Protein AF-A0A699SYK8-F1 (afdb_monomer_lite)

Structure (mmCIF, N/CA/C/O backbone):
data_AF-A0A699SYK8-F1
#
_entry.id   AF-A0A699SYK8-F1
#
loop_
_atom_site.group_PDB
_atom_site.id
_atom_site.type_symbol
_atom_site.label_atom_id
_atom_site.label_alt_id
_atom_site.label_comp_id
_atom_site.label_asym_id
_atom_site.label_entity_id
_atom_site.label_seq_id
_atom_site.pdbx_PDB_ins_code
_atom_site.Cartn_x
_atom_site.Cartn_y
_atom_site.Cartn_z
_atom_site.occupancy
_atom_site.B_iso_or_equiv
_atom_site.auth_seq_id
_atom_site.auth_comp_id
_atom_site.auth_asym_id
_atom_site.auth_atom_id
_atom_site.pdbx_PDB_model_num
ATOM 1 N N . ALA A 1 1 ? 5.627 11.568 -9.365 1.00 75.38 1 ALA A N 1
ATOM 2 C CA . ALA A 1 1 ? 6.912 11.596 -10.082 1.00 75.38 1 ALA A CA 1
ATOM 3 C C . ALA A 1 1 ? 7.604 10.249 -9.891 1.00 75.38 1 ALA A C 1
ATOM 5 O O . ALA A 1 1 ? 7.315 9.368 -10.681 1.00 75.38 1 ALA A O 1
ATOM 6 N N . GLY A 1 2 ? 8.281 9.988 -8.762 1.00 92.56 2 GLY A N 1
ATOM 7 C CA . GLY A 1 2 ? 9.081 8.761 -8.559 1.00 92.56 2 GLY A CA 1
ATOM 8 C C . GLY A 1 2 ? 8.440 7.409 -8.931 1.00 92.56 2 GLY A C 1
ATOM 9 O O . GLY A 1 2 ? 8.962 6.723 -9.798 1.00 92.56 2 GLY A O 1
ATOM 10 N N . LEU A 1 3 ? 7.311 7.011 -8.323 1.00 94.00 3 LEU A N 1
ATOM 11 C CA . LEU A 1 3 ? 6.700 5.701 -8.637 1.00 94.00 3 LEU A CA 1
ATOM 12 C C . LEU A 1 3 ? 6.238 5.569 -10.095 1.00 94.00 3 LEU A C 1
ATOM 14 O O . LEU A 1 3 ? 6.320 4.479 -10.643 1.00 94.00 3 LEU A O 1
ATOM 18 N N . ALA A 1 4 ? 5.774 6.658 -10.710 1.00 94.06 4 ALA A N 1
ATOM 19 C CA . ALA A 1 4 ? 5.333 6.644 -12.104 1.00 94.06 4 ALA A CA 1
ATOM 20 C C . ALA A 1 4 ? 6.525 6.517 -13.068 1.00 94.06 4 ALA A C 1
ATOM 22 O O . ALA A 1 4 ? 6.452 5.781 -14.041 1.00 94.06 4 ALA A O 1
ATOM 23 N N . GLU A 1 5 ? 7.642 7.182 -12.764 1.00 96.25 5 GLU A N 1
ATOM 24 C CA . GLU A 1 5 ? 8.887 7.040 -13.532 1.00 96.25 5 GLU A CA 1
ATOM 25 C C . GLU A 1 5 ? 9.446 5.612 -13.436 1.00 96.25 5 GLU A C 1
ATOM 27 O O . GLU A 1 5 ? 9.910 5.057 -14.429 1.00 96.25 5 GLU A O 1
ATOM 32 N N . LEU A 1 6 ? 9.360 4.985 -12.257 1.00 95.56 6 LEU A N 1
ATOM 33 C CA . LEU A 1 6 ? 9.759 3.586 -12.072 1.00 95.56 6 LEU A CA 1
ATOM 34 C C . LEU A 1 6 ? 8.823 2.609 -12.790 1.00 95.56 6 LEU A C 1
ATOM 36 O O . LEU A 1 6 ? 9.299 1.615 -13.332 1.00 95.56 6 LEU A O 1
ATOM 40 N N . GLU A 1 7 ? 7.519 2.888 -12.813 1.00 95.38 7 GLU A N 1
ATOM 41 C CA . GLU A 1 7 ? 6.540 2.107 -13.576 1.00 95.38 7 GLU A CA 1
ATOM 42 C C . GLU A 1 7 ? 6.859 2.138 -15.072 1.00 95.38 7 GLU A C 1
ATOM 44 O O . GLU A 1 7 ? 6.965 1.092 -15.711 1.00 95.38 7 GLU A O 1
ATOM 49 N N . GLU A 1 8 ? 7.075 3.338 -15.615 1.00 96.25 8 GLU A N 1
ATOM 50 C CA . GLU A 1 8 ? 7.433 3.539 -17.016 1.00 96.25 8 GLU A CA 1
ATOM 51 C C . GLU A 1 8 ? 8.761 2.857 -17.360 1.00 96.25 8 GLU A C 1
ATOM 53 O O . GLU A 1 8 ? 8.875 2.200 -18.396 1.00 96.25 8 GLU A O 1
ATOM 58 N N . TRP A 1 9 ? 9.762 2.962 -16.484 1.00 96.75 9 TRP A N 1
ATOM 59 C CA . TRP A 1 9 ? 11.030 2.268 -16.674 1.00 96.75 9 TRP A CA 1
ATOM 60 C C . TRP A 1 9 ? 10.851 0.745 -16.688 1.00 96.75 9 TRP A C 1
ATOM 62 O O . TRP A 1 9 ? 11.345 0.098 -17.609 1.00 96.75 9 TRP A O 1
ATOM 72 N N . CYS A 1 10 ? 10.104 0.174 -15.733 1.00 95.94 10 CYS A N 1
ATOM 73 C CA . CYS A 1 10 ? 9.837 -1.269 -15.684 1.00 95.94 10 CYS A CA 1
ATOM 74 C C . CYS A 1 10 ? 9.072 -1.753 -16.923 1.00 95.94 10 CYS A C 1
ATOM 76 O O . CYS A 1 10 ? 9.321 -2.856 -17.396 1.00 95.94 10 CYS A O 1
ATOM 78 N N . TYR A 1 11 ? 8.156 -0.937 -17.449 1.00 94.56 11 TYR A N 1
ATOM 79 C CA . TYR A 1 11 ? 7.388 -1.253 -18.652 1.00 94.56 11 TYR A CA 1
ATOM 80 C C . TYR A 1 11 ? 8.249 -1.246 -19.925 1.00 94.56 11 TYR A C 1
ATOM 82 O O . TYR A 1 11 ? 8.052 -2.073 -20.813 1.00 94.56 11 TYR A O 1
ATOM 90 N N . ASN A 1 12 ? 9.193 -0.307 -20.027 1.00 96.56 12 ASN A N 1
ATOM 91 C CA . ASN A 1 12 ? 10.037 -0.142 -21.212 1.00 96.56 12 ASN A CA 1
ATOM 92 C C . ASN A 1 12 ? 11.288 -1.036 -21.203 1.00 96.56 12 ASN A C 1
ATOM 94 O O . ASN A 1 12 ? 11.837 -1.336 -22.266 1.00 96.56 12 ASN A O 1
ATOM 98 N N . ALA A 1 13 ? 11.780 -1.422 -20.026 1.00 95.69 13 ALA A N 1
ATOM 99 C CA . ALA A 1 13 ? 12.928 -2.304 -19.884 1.00 95.69 13 ALA A CA 1
ATOM 100 C C . ALA A 1 13 ? 12.578 -3.755 -20.263 1.00 95.69 13 ALA A C 1
ATOM 102 O O . ALA A 1 13 ? 11.438 -4.200 -20.161 1.00 95.69 13 ALA A O 1
ATOM 103 N N . THR A 1 14 ? 13.578 -4.513 -20.716 1.00 94.94 14 THR A N 1
ATOM 104 C CA . THR A 1 14 ? 13.406 -5.947 -20.984 1.00 94.94 14 THR A CA 1
ATOM 105 C C . THR A 1 14 ? 13.270 -6.727 -19.677 1.00 94.94 14 THR A C 1
ATOM 107 O O . THR A 1 14 ? 13.704 -6.271 -18.618 1.00 94.94 14 THR A O 1
ATOM 110 N N . GLU A 1 15 ? 12.734 -7.946 -19.759 1.00 92.50 15 GLU A N 1
ATOM 111 C CA . GLU A 1 15 ? 12.624 -8.857 -18.611 1.00 92.50 15 GLU A CA 1
ATOM 112 C C . GLU A 1 15 ? 13.976 -9.102 -17.918 1.00 92.50 15 GLU A C 1
ATOM 114 O O . GLU A 1 15 ? 14.025 -9.186 -16.696 1.00 92.50 15 GLU A O 1
ATOM 119 N N . GLU A 1 16 ? 15.079 -9.125 -18.676 1.00 94.94 16 GLU A N 1
ATOM 120 C CA . GLU A 1 16 ? 16.445 -9.251 -18.142 1.00 94.94 16 GLU A CA 1
ATOM 121 C C . GLU A 1 16 ? 16.800 -8.145 -17.135 1.00 94.94 16 GLU A C 1
ATOM 123 O O . GLU A 1 16 ? 17.502 -8.407 -16.160 1.00 94.94 16 GLU A O 1
ATOM 128 N N . TYR A 1 17 ? 16.318 -6.918 -17.358 1.00 93.50 17 TYR A N 1
ATOM 129 C CA . TYR A 1 17 ? 16.651 -5.761 -16.526 1.00 93.50 17 TYR A CA 1
ATOM 130 C C . TYR A 1 17 ? 15.570 -5.429 -15.498 1.00 93.50 17 TYR A C 1
ATOM 132 O O . TYR A 1 17 ? 15.900 -5.056 -14.374 1.00 93.50 17 TYR A O 1
ATOM 140 N N . ALA A 1 18 ? 14.292 -5.536 -15.869 1.00 94.69 18 ALA A N 1
ATOM 141 C CA . ALA A 1 18 ? 13.185 -5.211 -14.975 1.00 94.69 18 ALA A CA 1
ATOM 142 C C . ALA A 1 18 ? 12.818 -6.377 -14.052 1.00 94.69 18 ALA A C 1
ATOM 144 O O . ALA A 1 18 ? 12.514 -6.147 -12.882 1.00 94.69 18 ALA A O 1
ATOM 145 N N . GLY A 1 19 ? 12.844 -7.616 -14.555 1.00 94.88 19 GLY A N 1
ATOM 146 C CA . GLY A 1 19 ? 12.438 -8.809 -13.812 1.00 94.88 19 GLY A CA 1
ATOM 147 C C . GLY A 1 19 ? 11.159 -8.591 -12.995 1.00 94.88 19 GLY A C 1
ATOM 148 O O . GLY A 1 19 ? 10.134 -8.156 -13.517 1.00 94.88 19 GLY A O 1
ATOM 149 N N . THR A 1 20 ? 11.243 -8.846 -11.686 1.00 93.88 20 THR A N 1
ATOM 150 C CA . THR A 1 20 ? 10.151 -8.654 -10.715 1.00 93.88 20 THR A CA 1
ATOM 151 C C . THR A 1 20 ? 10.206 -7.309 -9.982 1.00 93.88 20 THR A C 1
ATOM 153 O O . THR A 1 20 ? 9.480 -7.117 -9.008 1.00 93.88 20 THR A O 1
ATOM 156 N N . ALA A 1 21 ? 11.030 -6.349 -10.421 1.00 94.12 21 ALA A N 1
ATOM 157 C CA . ALA A 1 21 ? 11.270 -5.097 -9.694 1.00 94.12 21 ALA A CA 1
ATOM 158 C C . ALA A 1 21 ? 9.976 -4.330 -9.374 1.00 94.12 21 ALA A C 1
ATOM 160 O O . ALA A 1 21 ? 9.829 -3.771 -8.287 1.00 94.12 21 ALA A O 1
ATOM 161 N N . TRP A 1 22 ? 9.000 -4.339 -10.286 1.00 95.25 22 TRP A N 1
ATOM 162 C CA . TRP A 1 22 ? 7.710 -3.691 -10.046 1.00 95.25 22 TRP A CA 1
ATOM 163 C C . TRP A 1 22 ? 6.875 -4.383 -8.959 1.00 95.25 22 TRP A C 1
ATOM 165 O O . TRP A 1 22 ? 6.183 -3.723 -8.170 1.00 95.25 22 TRP A O 1
ATOM 175 N N . ASP A 1 23 ? 6.947 -5.709 -8.880 1.00 94.38 23 ASP A N 1
ATOM 176 C CA . ASP A 1 23 ? 6.259 -6.493 -7.857 1.00 94.38 23 ASP A CA 1
ATOM 177 C C . ASP A 1 23 ? 6.878 -6.278 -6.478 1.00 94.38 23 ASP A C 1
ATOM 179 O O . ASP A 1 23 ? 6.136 -6.151 -5.502 1.00 94.38 23 ASP A O 1
ATOM 183 N N . GLU A 1 24 ? 8.198 -6.104 -6.390 1.00 93.38 24 GLU A N 1
ATOM 184 C CA . GLU A 1 24 ? 8.876 -5.761 -5.131 1.00 93.38 24 GLU A CA 1
ATOM 185 C C . GLU A 1 24 ? 8.394 -4.416 -4.560 1.00 93.38 24 GLU A C 1
ATOM 187 O O . GLU A 1 24 ? 8.252 -4.238 -3.347 1.00 93.38 24 GLU A O 1
ATOM 192 N N . LEU A 1 25 ? 7.998 -3.480 -5.429 1.00 95.00 25 LEU A N 1
ATOM 193 C CA . LEU A 1 25 ? 7.453 -2.179 -5.028 1.00 95.00 25 LEU A CA 1
ATOM 194 C C . LEU A 1 25 ? 5.993 -2.234 -4.533 1.00 95.00 25 LEU A C 1
ATOM 196 O O . LEU A 1 25 ? 5.426 -1.197 -4.183 1.00 95.00 25 LEU A O 1
ATOM 200 N N . LYS A 1 26 ? 5.339 -3.401 -4.474 1.00 94.88 26 LYS A N 1
ATOM 201 C CA . LYS A 1 26 ? 3.916 -3.526 -4.083 1.00 94.88 26 LYS A CA 1
ATOM 202 C C . LYS A 1 26 ? 3.561 -2.860 -2.744 1.00 94.88 26 LYS A C 1
ATOM 204 O O . LYS A 1 26 ? 2.513 -2.224 -2.655 1.00 94.88 26 LYS A O 1
ATOM 209 N N . HIS A 1 27 ? 4.430 -2.940 -1.731 1.00 94.69 27 HIS A N 1
ATOM 210 C CA . HIS A 1 27 ? 4.178 -2.339 -0.414 1.00 94.69 27 HIS A CA 1
ATOM 211 C C . HIS A 1 27 ? 4.124 -0.809 -0.499 1.00 94.69 27 HIS A C 1
ATOM 213 O O . HIS A 1 27 ? 3.163 -0.189 -0.043 1.00 94.69 27 HIS A O 1
ATOM 219 N N . ILE A 1 28 ? 5.121 -0.186 -1.139 1.00 94.94 28 ILE A N 1
ATOM 220 C CA . ILE A 1 28 ? 5.157 1.273 -1.287 1.00 94.94 28 ILE A CA 1
ATOM 221 C C . ILE A 1 28 ? 4.041 1.773 -2.214 1.00 94.94 28 ILE A C 1
ATOM 223 O O . ILE A 1 28 ? 3.442 2.810 -1.936 1.00 94.94 28 ILE A O 1
ATOM 227 N N . ARG A 1 29 ? 3.685 1.010 -3.258 1.00 95.50 29 ARG A N 1
ATOM 228 C CA . ARG A 1 29 ? 2.549 1.329 -4.139 1.00 95.50 29 ARG A CA 1
ATOM 229 C C . ARG A 1 29 ? 1.229 1.350 -3.374 1.00 95.50 29 ARG A C 1
ATOM 231 O O . ARG A 1 29 ? 0.483 2.318 -3.496 1.00 95.50 29 ARG A O 1
ATOM 238 N N . GLN A 1 30 ? 0.961 0.342 -2.542 1.00 95.31 30 GLN A N 1
ATOM 239 C CA . GLN A 1 30 ? -0.242 0.322 -1.703 1.00 95.31 30 GLN A CA 1
ATOM 240 C C . GLN A 1 30 ? -0.232 1.430 -0.647 1.00 95.31 30 GLN A C 1
ATOM 242 O O . GLN A 1 30 ? -1.254 2.081 -0.452 1.00 95.31 30 GLN A O 1
ATOM 247 N N . ALA A 1 31 ? 0.916 1.718 -0.024 1.00 93.12 31 ALA A N 1
ATOM 248 C CA . ALA A 1 31 ? 1.032 2.814 0.939 1.00 93.12 31 ALA A CA 1
ATOM 249 C C . ALA A 1 31 ? 0.718 4.175 0.298 1.00 93.12 31 ALA A C 1
ATOM 251 O O . ALA A 1 31 ? -0.050 4.962 0.851 1.00 93.12 31 ALA A O 1
ATOM 252 N N . VAL A 1 32 ? 1.251 4.443 -0.896 1.00 91.88 32 VAL A N 1
ATOM 253 C CA . VAL A 1 32 ? 0.944 5.670 -1.645 1.00 91.88 32 VAL A CA 1
ATOM 254 C C . VAL A 1 32 ? -0.520 5.693 -2.084 1.00 91.88 32 VAL A C 1
ATOM 256 O O . VAL A 1 32 ? -1.182 6.711 -1.891 1.00 91.88 32 VAL A O 1
ATOM 259 N N . GLY A 1 33 ? -1.050 4.579 -2.598 1.00 90.44 33 GLY A N 1
ATOM 260 C CA . GLY A 1 33 ? -2.466 4.437 -2.952 1.00 90.44 33 GLY A CA 1
ATOM 261 C C . GLY A 1 33 ? -3.391 4.750 -1.774 1.00 90.44 33 GLY A C 1
ATOM 262 O O . GLY A 1 33 ? -4.326 5.544 -1.903 1.00 90.44 33 GLY A O 1
ATOM 263 N N . PHE A 1 34 ? -3.078 4.226 -0.589 1.00 90.06 34 PHE A N 1
ATOM 264 C CA . PHE A 1 34 ? -3.769 4.560 0.652 1.00 90.06 34 PHE A CA 1
ATOM 265 C C . PHE A 1 34 ? -3.666 6.046 0.989 1.00 90.06 34 PHE A C 1
ATOM 267 O O . PHE A 1 34 ? -4.661 6.647 1.383 1.00 90.06 34 PHE A O 1
ATOM 274 N N . LEU A 1 35 ? -2.498 6.672 0.831 1.00 87.62 35 LEU A N 1
ATOM 275 C CA . LEU A 1 35 ? -2.307 8.094 1.126 1.00 87.62 35 LEU A CA 1
ATOM 276 C C . LEU A 1 35 ? -3.140 9.010 0.218 1.00 87.62 35 LEU A C 1
ATOM 278 O O . LEU A 1 35 ? -3.696 9.982 0.725 1.00 87.62 35 LEU A O 1
ATOM 282 N N . VAL A 1 36 ? -3.309 8.677 -1.062 1.00 86.69 36 VAL A N 1
ATOM 283 C CA . VAL A 1 36 ? -4.081 9.501 -2.017 1.00 86.69 36 VAL A CA 1
ATOM 284 C C . VAL A 1 36 ? -5.569 9.148 -2.096 1.00 86.69 36 VAL A C 1
ATOM 286 O O . VAL A 1 36 ? -6.334 9.836 -2.764 1.00 86.69 36 VAL A O 1
ATOM 289 N N . THR A 1 37 ? -5.998 8.086 -1.415 1.00 86.31 37 THR A N 1
ATOM 290 C CA . THR A 1 37 ? -7.393 7.635 -1.410 1.00 86.31 37 THR A CA 1
ATOM 291 C C . THR A 1 37 ? -8.333 8.707 -0.843 1.00 86.31 37 THR A C 1
ATOM 293 O O . THR A 1 37 ? -8.067 9.291 0.204 1.00 86.31 37 THR A O 1
ATOM 296 N N . HIS A 1 38 ? -9.471 8.939 -1.497 1.00 82.81 38 HIS A N 1
ATOM 297 C CA . HIS A 1 38 ? -10.505 9.862 -1.019 1.00 82.81 38 HIS A CA 1
ATOM 298 C C . HIS A 1 38 ? -11.490 9.183 -0.052 1.00 82.81 38 HIS A C 1
ATOM 300 O O . HIS A 1 38 ? -11.602 7.957 -0.035 1.00 82.81 38 HIS A O 1
ATOM 306 N N . GLN A 1 39 ? -12.219 9.989 0.736 1.00 80.12 39 GLN A N 1
ATOM 307 C CA . GLN A 1 39 ? -13.296 9.529 1.637 1.00 80.12 39 GLN A CA 1
ATOM 308 C C . GLN A 1 39 ? -12.864 8.413 2.604 1.00 80.12 39 GLN A C 1
ATOM 310 O O . GLN A 1 39 ? -13.635 7.536 2.976 1.00 80.12 39 GLN A O 1
ATOM 315 N N . LYS A 1 40 ? -11.601 8.438 3.033 1.00 82.81 40 LYS A N 1
ATOM 316 C CA . LYS A 1 40 ? -11.052 7.444 3.959 1.00 82.81 40 LYS A CA 1
ATOM 317 C C . LYS A 1 40 ? -11.809 7.321 5.294 1.00 82.81 40 LYS A C 1
ATOM 319 O O . LYS A 1 40 ? -11.849 6.204 5.800 1.00 82.81 40 LYS A O 1
ATOM 324 N N . PRO A 1 41 ? -12.416 8.383 5.873 1.00 81.62 41 PRO A N 1
ATOM 325 C CA . PRO A 1 41 ? -13.235 8.232 7.077 1.00 81.62 41 PRO A CA 1
ATOM 326 C C . PRO A 1 41 ? -14.429 7.283 6.909 1.00 81.62 41 PRO A C 1
ATOM 328 O O . PRO A 1 41 ? -14.831 6.667 7.892 1.00 81.62 41 PRO A O 1
ATOM 331 N N . ASP A 1 42 ? -14.944 7.138 5.685 1.00 86.00 42 ASP A N 1
ATOM 332 C CA . ASP A 1 42 ? -16.096 6.285 5.368 1.00 86.00 42 ASP A CA 1
ATOM 333 C C . ASP A 1 42 ? -15.685 4.842 5.041 1.00 86.00 42 ASP A C 1
ATOM 335 O O . ASP A 1 42 ? -16.534 3.960 4.916 1.00 86.00 42 ASP A O 1
ATOM 339 N N . LYS A 1 43 ? -14.378 4.583 4.899 1.00 88.12 43 LYS A N 1
ATOM 340 C CA . LYS A 1 43 ? -13.861 3.255 4.578 1.00 88.12 43 LYS A CA 1
ATOM 341 C C . LYS A 1 43 ? -13.858 2.357 5.799 1.00 88.12 43 LYS A C 1
ATOM 343 O O . LYS A 1 43 ? -13.424 2.727 6.889 1.00 88.12 43 LYS A O 1
ATOM 348 N N . THR A 1 44 ? -14.277 1.124 5.582 1.00 90.69 44 THR A N 1
ATOM 349 C CA . THR A 1 44 ? -14.222 0.058 6.570 1.00 90.69 44 THR A CA 1
ATOM 350 C C . THR A 1 44 ? -12.828 -0.556 6.633 1.00 90.69 44 THR A C 1
ATOM 352 O O . THR A 1 44 ? -12.052 -0.537 5.676 1.00 90.69 44 THR A O 1
ATOM 355 N N . LEU A 1 45 ? -12.521 -1.190 7.765 1.00 89.06 45 LEU A N 1
ATOM 356 C CA . LEU A 1 45 ? -11.276 -1.939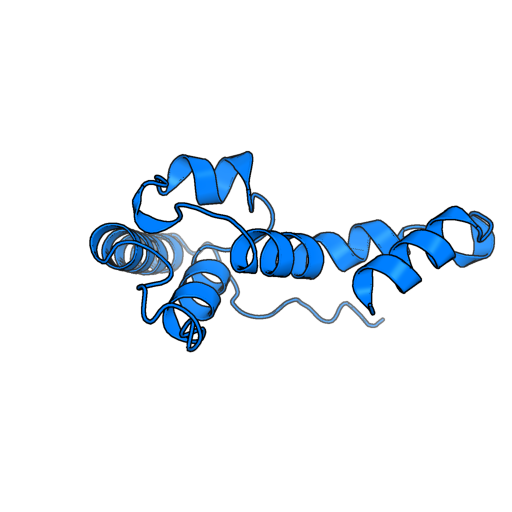 7.929 1.00 89.06 45 LEU A CA 1
ATOM 357 C C . LEU A 1 45 ? -11.117 -3.032 6.860 1.00 89.06 45 LEU A C 1
ATOM 359 O O . LEU A 1 45 ? -10.011 -3.247 6.382 1.00 89.06 45 LEU A O 1
ATOM 363 N N . LYS A 1 46 ? -12.217 -3.684 6.463 1.00 90.31 46 LYS A N 1
ATOM 364 C CA . LYS A 1 46 ? -12.219 -4.737 5.442 1.00 90.31 46 LYS A CA 1
ATOM 365 C C . LYS A 1 46 ? -11.817 -4.197 4.070 1.00 90.31 46 LYS A C 1
ATOM 367 O O . LYS A 1 46 ? -10.950 -4.775 3.428 1.00 90.31 46 LYS A O 1
ATOM 372 N N . GLU A 1 47 ? -12.404 -3.082 3.643 1.00 91.38 47 GLU A N 1
ATOM 373 C CA . GLU A 1 47 ? -12.039 -2.444 2.370 1.00 91.38 47 GLU A CA 1
ATOM 374 C C . GLU A 1 47 ? -10.561 -2.030 2.370 1.00 91.38 47 GLU A C 1
ATOM 376 O O . GLU A 1 47 ? -9.859 -2.211 1.376 1.00 91.38 47 GLU A O 1
ATOM 381 N N . LEU A 1 48 ? -10.044 -1.533 3.500 1.00 90.25 48 LEU A N 1
ATOM 382 C CA . LEU A 1 48 ? -8.627 -1.190 3.604 1.00 90.25 48 LEU A CA 1
ATOM 383 C C . LEU A 1 48 ? -7.715 -2.417 3.508 1.00 90.25 48 LEU A C 1
ATOM 385 O O . LEU A 1 48 ? -6.743 -2.379 2.763 1.00 90.25 48 LEU A O 1
ATOM 389 N N . THR A 1 49 ? -8.001 -3.489 4.245 1.00 90.25 49 THR A N 1
ATOM 390 C CA . THR A 1 49 ? -7.079 -4.630 4.377 1.00 90.25 49 THR A CA 1
ATOM 391 C C . THR A 1 49 ? -7.250 -5.694 3.304 1.00 90.25 49 THR A C 1
ATOM 393 O O . THR A 1 49 ? -6.358 -6.513 3.139 1.00 90.25 49 THR A O 1
ATOM 396 N N . GLN A 1 50 ? -8.375 -5.724 2.58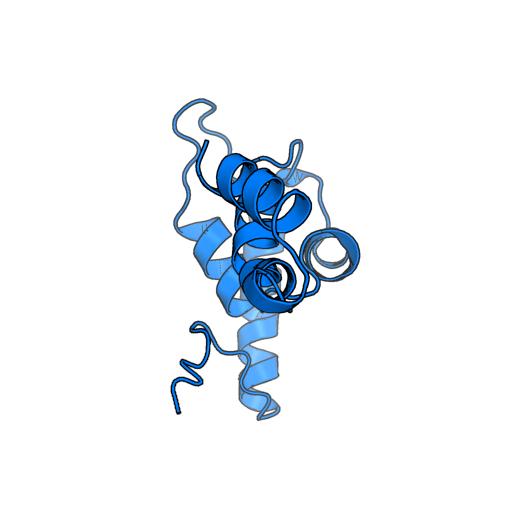9 1.00 90.19 50 GLN A N 1
ATOM 397 C CA . GLN A 1 50 ? -8.645 -6.754 1.579 1.00 90.19 50 GLN A CA 1
ATOM 398 C C . GLN A 1 50 ? -8.669 -6.200 0.159 1.00 90.19 50 GLN A C 1
ATOM 400 O O . GLN A 1 50 ? -8.317 -6.922 -0.769 1.00 90.19 50 GLN A O 1
ATOM 405 N N . GLU A 1 51 ? -9.062 -4.939 -0.022 1.00 90.88 51 GLU A N 1
ATOM 406 C CA . GLU A 1 51 ? -9.252 -4.366 -1.358 1.00 90.88 51 GLU A CA 1
ATOM 407 C C . GLU A 1 51 ? -8.156 -3.356 -1.697 1.00 90.88 51 GLU A C 1
ATOM 409 O O . GLU A 1 51 ? -7.549 -3.437 -2.762 1.00 90.88 51 GLU A O 1
ATOM 414 N N . LEU A 1 52 ? -7.858 -2.423 -0.789 1.00 91.25 52 LEU A N 1
ATOM 415 C CA . LEU A 1 52 ? -6.901 -1.347 -1.062 1.00 91.25 52 LEU A CA 1
ATOM 416 C C . LEU A 1 52 ? -5.458 -1.728 -0.746 1.00 91.25 52 LEU A C 1
ATOM 418 O O . LEU A 1 52 ? -4.553 -1.409 -1.515 1.00 91.25 52 LEU A O 1
ATOM 422 N N . CYS A 1 53 ? -5.231 -2.361 0.403 1.00 94.25 53 CYS A N 1
ATOM 423 C CA . CYS A 1 53 ? -3.896 -2.626 0.931 1.00 94.25 53 CYS A CA 1
ATOM 424 C C . CYS A 1 53 ? -3.705 -4.080 1.400 1.00 94.25 53 CYS A C 1
ATOM 426 O O . CYS A 1 53 ? -3.277 -4.287 2.535 1.00 94.25 53 CYS A O 1
ATOM 428 N N . PRO A 1 54 ? -3.990 -5.101 0.568 1.00 94.06 54 PRO A N 1
ATOM 429 C CA . PRO A 1 54 ? -3.873 -6.506 0.971 1.00 94.06 54 PRO A CA 1
ATOM 430 C C . PRO A 1 54 ? -2.454 -6.969 1.315 1.00 94.06 54 PRO A C 1
ATOM 432 O O . PRO A 1 54 ? -2.281 -8.059 1.850 1.00 94.06 54 PRO A O 1
ATOM 435 N N . VAL A 1 55 ? -1.435 -6.176 0.988 1.00 93.75 55 VAL A N 1
ATOM 436 C CA . VAL A 1 55 ? -0.029 -6.506 1.237 1.00 93.75 55 VAL A CA 1
ATOM 437 C C . VAL A 1 55 ? 0.519 -5.763 2.459 1.00 93.75 55 VAL A C 1
ATOM 439 O O . VAL A 1 55 ? 1.515 -6.189 3.034 1.00 93.75 55 VAL A O 1
ATOM 442 N N . LEU A 1 56 ? -0.128 -4.679 2.898 1.00 92.94 56 LEU A N 1
ATOM 443 C CA . LEU A 1 56 ? 0.297 -3.967 4.101 1.00 92.94 56 LEU A CA 1
ATOM 444 C C . LEU A 1 56 ? -0.215 -4.664 5.360 1.00 92.94 56 LEU A C 1
ATOM 446 O O . LEU A 1 56 ? -1.397 -4.990 5.478 1.00 92.94 56 LEU A O 1
ATOM 450 N N . SER A 1 57 ? 0.665 -4.812 6.347 1.00 91.94 57 SER A N 1
ATOM 451 C CA . SER A 1 57 ? 0.276 -5.313 7.663 1.00 91.94 57 SER A CA 1
ATOM 452 C C . SER A 1 57 ? -0.603 -4.301 8.407 1.00 91.94 57 SER A C 1
ATOM 454 O O . SER A 1 57 ? -0.561 -3.090 8.152 1.00 91.94 57 SER A O 1
ATOM 456 N N . ILE A 1 58 ? -1.373 -4.769 9.396 1.00 91.62 58 ILE A N 1
ATOM 457 C CA . ILE A 1 58 ? -2.161 -3.874 10.260 1.00 91.62 58 ILE A CA 1
ATOM 458 C C . ILE A 1 58 ? -1.249 -2.868 10.964 1.00 91.62 58 ILE A C 1
ATOM 460 O O . ILE A 1 58 ? -1.606 -1.698 11.105 1.00 91.62 58 ILE A O 1
ATOM 464 N N . GLN A 1 59 ? -0.048 -3.297 11.360 1.00 90.75 59 GLN A N 1
ATOM 465 C CA . GLN A 1 59 ? 0.926 -2.426 12.005 1.00 90.75 59 GLN A CA 1
ATOM 466 C C . GLN A 1 59 ? 1.426 -1.319 11.062 1.00 90.75 59 GLN A C 1
ATOM 468 O O . GLN A 1 59 ? 1.539 -0.166 11.486 1.00 90.75 59 GLN A O 1
ATOM 473 N N . GLN A 1 60 ? 1.675 -1.634 9.789 1.00 92.38 60 GLN A N 1
ATOM 474 C CA . GLN A 1 60 ? 2.049 -0.649 8.770 1.00 92.38 60 GLN A CA 1
ATOM 475 C C . GLN A 1 60 ? 0.906 0.335 8.495 1.00 92.38 60 GLN A C 1
ATOM 477 O O . GLN A 1 60 ? 1.121 1.547 8.548 1.00 92.38 60 GLN A O 1
ATOM 482 N N . LEU A 1 61 ? -0.320 -0.161 8.294 1.00 91.44 61 LEU A N 1
ATOM 483 C CA . LEU A 1 61 ? -1.506 0.678 8.087 1.00 91.44 61 LEU A CA 1
ATOM 484 C C . LEU A 1 61 ?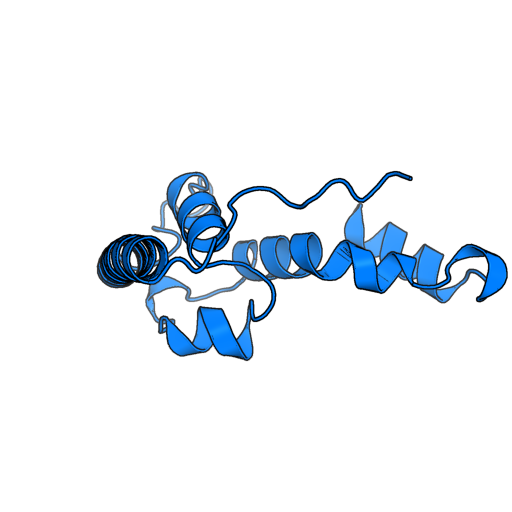 -1.759 1.619 9.268 1.00 91.44 61 LEU A C 1
ATOM 486 O O . LEU A 1 61 ? -1.996 2.812 9.068 1.00 91.44 61 LEU A O 1
ATOM 490 N N . TYR A 1 62 ? -1.653 1.113 10.497 1.00 90.81 62 TYR A N 1
ATOM 491 C CA . TYR A 1 62 ? -1.786 1.912 11.711 1.00 90.81 62 TYR A CA 1
ATOM 492 C C . TYR A 1 62 ? -0.732 3.025 11.774 1.00 90.81 62 TYR A C 1
ATOM 494 O O . TYR A 1 62 ? -1.053 4.174 12.091 1.00 90.81 62 TYR A O 1
ATOM 502 N N . ARG A 1 63 ? 0.533 2.719 11.450 1.00 90.62 63 ARG A N 1
ATOM 503 C CA . ARG A 1 63 ? 1.603 3.727 11.425 1.00 90.62 63 ARG A CA 1
ATOM 504 C C . ARG A 1 63 ? 1.368 4.790 10.368 1.00 90.62 63 ARG A C 1
ATOM 506 O O . ARG A 1 63 ? 1.412 5.967 10.710 1.00 90.62 63 ARG A O 1
ATOM 513 N N . ILE A 1 64 ? 1.050 4.405 9.135 1.00 90.00 64 ILE A N 1
ATOM 514 C CA . ILE A 1 64 ? 0.768 5.369 8.063 1.00 90.00 64 ILE A CA 1
ATOM 515 C C . ILE A 1 64 ? -0.413 6.266 8.461 1.00 90.00 64 ILE A C 1
ATOM 517 O O . ILE A 1 64 ? -0.325 7.487 8.349 1.00 90.00 64 ILE A O 1
ATOM 521 N N . SER A 1 65 ? -1.481 5.677 9.005 1.00 88.25 65 SER A N 1
ATOM 522 C CA . SER A 1 65 ? -2.691 6.403 9.409 1.00 88.25 65 SER A CA 1
ATOM 523 C C . SER A 1 65 ? -2.453 7.411 10.538 1.00 88.25 65 SER A C 1
ATOM 525 O O . SER A 1 65 ? -3.114 8.443 10.578 1.00 88.25 65 SER A O 1
ATOM 527 N N . THR A 1 66 ? -1.522 7.131 11.454 1.00 86.69 66 THR A N 1
ATOM 528 C CA . THR A 1 66 ? -1.259 7.978 12.633 1.00 86.69 66 THR A CA 1
ATOM 529 C C . THR A 1 66 ? -0.097 8.952 12.459 1.00 86.69 66 THR A C 1
ATOM 531 O O . THR A 1 66 ? -0.021 9.932 13.195 1.00 86.69 66 THR A O 1
ATOM 534 N N . MET A 1 67 ? 0.811 8.701 11.512 1.00 84.19 67 MET A N 1
ATOM 535 C CA . MET A 1 67 ? 1.956 9.577 11.230 1.00 84.19 67 MET A CA 1
ATOM 536 C C . MET A 1 67 ? 1.658 10.607 10.140 1.00 84.19 67 MET A C 1
ATOM 538 O O . MET A 1 67 ? 2.268 11.673 10.135 1.00 84.19 67 MET A O 1
ATOM 542 N N . TYR A 1 68 ? 0.734 10.305 9.225 1.00 70.62 68 TYR A N 1
ATOM 543 C CA . TYR A 1 68 ? 0.317 11.247 8.195 1.00 70.62 68 TYR A CA 1
ATOM 544 C C . TYR A 1 68 ? -0.799 12.152 8.726 1.00 70.62 68 TYR A C 1
ATOM 546 O O . TYR A 1 68 ? -1.869 11.677 9.101 1.00 70.62 68 TYR A O 1
ATOM 554 N N . MET A 1 69 ? -0.553 13.460 8.737 1.00 64.94 69 MET A N 1
ATOM 555 C CA . MET A 1 69 ? -1.594 14.472 8.892 1.00 64.94 69 MET A CA 1
ATOM 556 C C . MET A 1 69 ? -1.744 15.169 7.545 1.00 64.94 69 MET A C 1
ATOM 558 O O . MET A 1 69 ? -0.770 15.716 7.035 1.00 64.94 69 MET A O 1
ATOM 562 N N . ASP A 1 70 ? -2.942 15.116 6.964 1.00 64.38 70 ASP A N 1
ATOM 563 C CA . ASP A 1 70 ? -3.261 15.902 5.774 1.00 64.38 70 ASP A CA 1
ATOM 564 C C . ASP A 1 70 ? -3.362 17.375 6.192 1.00 64.38 70 ASP A C 1
ATOM 566 O O . ASP A 1 70 ? -4.371 17.832 6.734 1.00 64.38 70 ASP A O 1
ATOM 570 N N . ASP A 1 71 ? -2.268 18.103 6.006 1.00 60.12 71 ASP A N 1
ATOM 571 C CA . ASP A 1 71 ? -2.124 19.522 6.313 1.00 60.12 71 ASP A CA 1
ATOM 572 C C . ASP A 1 71 ? -2.938 20.418 5.367 1.00 60.12 71 ASP A C 1
ATOM 574 O O . ASP A 1 71 ? -3.289 21.542 5.729 1.00 60.12 71 ASP A O 1
ATOM 578 N N . LYS A 1 72 ? -3.299 19.915 4.180 1.00 55.78 72 LYS A N 1
ATOM 579 C CA . LYS A 1 72 ? -4.054 20.653 3.163 1.00 55.78 72 LYS A CA 1
ATOM 580 C C . LYS A 1 72 ? -5.552 20.700 3.455 1.00 55.78 72 LYS A C 1
ATOM 582 O O . LYS A 1 72 ? -6.192 21.705 3.139 1.00 55.78 72 LYS A O 1
ATOM 587 N N . TYR A 1 73 ? -6.114 19.644 4.043 1.00 56.34 73 TYR A N 1
ATOM 588 C CA . TYR A 1 73 ? -7.551 19.561 4.332 1.00 56.34 73 TYR A CA 1
ATOM 589 C C . TYR A 1 73 ? -7.887 19.463 5.825 1.00 56.34 73 TYR A C 1
ATOM 591 O O . TYR A 1 73 ? -9.059 19.559 6.184 1.00 56.34 73 TYR A O 1
ATOM 599 N N . GLY A 1 74 ? -6.895 19.298 6.711 1.00 54.47 74 GLY A N 1
ATOM 600 C CA . GLY A 1 74 ? -7.103 19.205 8.162 1.00 54.47 74 GLY A CA 1
ATOM 601 C C . GLY A 1 74 ? -7.974 18.015 8.587 1.00 54.47 74 GLY A C 1
ATOM 602 O O . GLY A 1 74 ? -8.438 17.949 9.726 1.00 54.47 74 GLY A O 1
ATOM 603 N N . THR A 1 75 ? -8.241 17.086 7.667 1.00 56.66 75 THR A N 1
ATOM 604 C CA . THR A 1 75 ? -9.108 15.934 7.887 1.00 56.66 75 THR A CA 1
ATOM 605 C C . THR A 1 75 ? -8.300 14.757 8.402 1.00 56.66 75 THR A C 1
ATOM 607 O O . THR A 1 75 ? -7.243 14.425 7.867 1.00 56.66 75 THR A O 1
ATOM 610 N N . HIS A 1 76 ? -8.837 14.094 9.426 1.00 58.59 76 HIS A N 1
ATOM 611 C CA . HIS A 1 76 ? -8.296 12.837 9.925 1.00 58.59 76 HIS A CA 1
ATOM 612 C C . HIS A 1 76 ? -8.247 11.824 8.777 1.00 58.59 76 HIS A C 1
ATOM 614 O O . HIS A 1 76 ? -9.226 11.640 8.052 1.00 58.59 76 HIS A O 1
ATOM 620 N N . THR A 1 77 ? -7.088 11.194 8.601 1.00 72.00 77 THR A N 1
ATOM 621 C CA . THR A 1 77 ? -6.811 10.271 7.497 1.00 72.00 77 THR A CA 1
ATOM 622 C C . THR A 1 77 ? -7.738 9.071 7.499 1.00 72.00 77 THR A C 1
ATOM 624 O O . THR A 1 77 ? -8.034 8.560 6.442 1.00 72.00 77 THR A O 1
ATOM 627 N N . VAL A 1 78 ? -8.213 8.616 8.649 1.00 83.19 78 VAL A N 1
ATOM 628 C CA . VAL A 1 78 ? -9.193 7.538 8.811 1.00 83.19 78 VAL A CA 1
ATOM 629 C C . VAL A 1 78 ? -10.013 7.821 10.069 1.00 83.19 78 VAL A C 1
ATOM 631 O O . VAL A 1 78 ? -9.635 8.668 10.883 1.00 83.19 78 VAL A O 1
ATOM 634 N N . SER A 1 79 ? -11.137 7.127 10.252 1.00 86.94 79 SER A N 1
ATOM 635 C CA . SER A 1 79 ? -11.965 7.308 11.446 1.00 86.94 79 SER A CA 1
ATOM 636 C C . SER A 1 79 ? -11.258 6.822 12.720 1.00 86.94 79 SER A C 1
ATOM 638 O O . SER A 1 79 ? -10.474 5.868 12.709 1.00 86.94 79 SER A O 1
ATOM 640 N N . SER A 1 80 ? -11.566 7.449 13.859 1.00 86.94 80 SER A N 1
ATOM 641 C CA . SER A 1 80 ? -11.036 7.034 15.168 1.00 86.94 80 SER A CA 1
ATOM 642 C C . SER A 1 80 ? -11.421 5.597 15.529 1.00 86.94 80 SER A C 1
ATOM 644 O O . SER A 1 80 ? -10.654 4.895 16.189 1.00 86.94 80 SER A O 1
ATOM 646 N N . GLU A 1 81 ? -12.592 5.143 15.075 1.00 88.62 81 GLU A N 1
ATOM 647 C CA . GLU A 1 81 ? -13.033 3.756 15.223 1.00 88.62 81 GLU A CA 1
ATOM 648 C C . GLU A 1 81 ? -12.083 2.798 14.501 1.00 88.62 81 GLU A C 1
ATOM 650 O O . GLU A 1 81 ? -11.659 1.793 15.068 1.00 88.62 81 GLU A O 1
ATOM 655 N N . LEU A 1 82 ? -11.672 3.140 13.281 1.00 88.88 82 LEU A N 1
ATOM 656 C CA . LEU A 1 82 ? -10.765 2.321 12.493 1.00 88.88 82 LEU A CA 1
ATOM 657 C C . LEU A 1 82 ? -9.367 2.245 13.126 1.00 88.88 82 LEU A C 1
ATOM 659 O O . LEU A 1 82 ? -8.798 1.157 13.214 1.00 88.88 82 LEU A O 1
ATOM 663 N N . ILE A 1 83 ? -8.858 3.355 13.672 1.00 90.00 83 ILE A N 1
ATOM 664 C CA . ILE A 1 83 ? -7.617 3.374 14.470 1.00 90.00 83 ILE A CA 1
ATOM 665 C C . ILE A 1 83 ? -7.730 2.473 15.708 1.00 90.00 83 ILE A C 1
ATOM 667 O O . ILE A 1 83 ? -6.792 1.739 16.033 1.00 90.00 83 ILE A O 1
ATOM 671 N N . SER A 1 84 ? -8.868 2.518 16.403 1.00 91.06 84 SER A N 1
ATOM 672 C CA . SER A 1 84 ? -9.132 1.666 17.568 1.00 91.06 84 SER A CA 1
ATOM 673 C C . SER A 1 84 ? -9.158 0.185 17.181 1.00 91.06 84 SER A C 1
ATOM 675 O O . SER A 1 84 ? -8.481 -0.635 17.803 1.00 91.06 84 SER A O 1
ATOM 677 N N . ASN A 1 85 ? -9.854 -0.153 16.094 1.00 91.31 85 ASN A N 1
ATOM 678 C CA . ASN A 1 85 ? -9.945 -1.519 15.584 1.00 91.31 85 ASN A CA 1
ATOM 679 C C . ASN A 1 85 ? -8.571 -2.065 15.177 1.00 91.31 85 ASN A C 1
ATOM 681 O O . ASN A 1 85 ? -8.225 -3.185 15.553 1.00 91.31 85 ASN A O 1
ATOM 685 N N . MET A 1 86 ? -7.752 -1.264 14.486 1.00 91.62 86 MET A N 1
ATOM 686 C CA . MET A 1 86 ? -6.375 -1.637 14.144 1.00 91.62 86 MET A CA 1
ATOM 687 C C . MET A 1 86 ? -5.539 -1.936 15.392 1.00 91.62 86 MET A C 1
ATOM 689 O O . MET A 1 86 ? -4.851 -2.953 15.434 1.00 91.62 86 MET A O 1
ATOM 693 N N . ARG A 1 87 ? -5.648 -1.116 16.446 1.00 90.62 87 ARG A N 1
ATOM 694 C CA . ARG A 1 87 ? -4.942 -1.347 17.717 1.00 90.62 87 ARG A CA 1
ATOM 695 C C . ARG A 1 87 ? -5.326 -2.683 18.357 1.00 90.62 87 ARG A C 1
ATOM 697 O O . ARG A 1 87 ? -4.443 -3.405 18.811 1.00 90.62 87 ARG A O 1
ATOM 704 N N . VAL A 1 88 ? -6.618 -3.016 18.374 1.00 90.50 88 VAL A N 1
ATOM 705 C CA . VAL A 1 88 ? -7.118 -4.286 18.930 1.00 90.50 88 VAL A CA 1
ATOM 706 C C . VAL A 1 88 ? -6.616 -5.487 18.126 1.00 90.50 88 VAL A C 1
ATOM 708 O O . VAL A 1 88 ? -6.272 -6.515 18.708 1.00 90.50 88 VAL A O 1
ATOM 711 N N . MET A 1 89 ? -6.558 -5.384 16.797 1.00 86.38 89 MET A N 1
ATOM 712 C CA . MET A 1 89 ? -6.044 -6.481 15.970 1.00 86.38 89 MET A CA 1
ATOM 713 C C . MET A 1 89 ? -4.542 -6.686 16.166 1.00 86.38 89 MET A C 1
ATOM 715 O O . MET A 1 89 ? -4.120 -7.820 16.350 1.00 86.38 89 MET A O 1
ATOM 719 N N . MET A 1 90 ? -3.755 -5.611 16.274 1.00 84.50 90 MET A N 1
ATOM 720 C CA . MET A 1 90 ? -2.316 -5.722 16.551 1.00 84.50 90 MET A CA 1
ATOM 721 C C . MET A 1 90 ? -2.018 -6.455 17.864 1.00 84.50 90 MET A C 1
ATOM 723 O O . MET A 1 90 ? -1.073 -7.236 17.926 1.00 84.50 90 MET A O 1
ATOM 727 N N . THR A 1 91 ? -2.824 -6.236 18.910 1.00 81.00 91 THR A N 1
ATOM 728 C CA . THR A 1 91 ? -2.672 -6.978 20.173 1.00 81.00 91 THR A CA 1
ATOM 729 C C . THR A 1 91 ? -3.041 -8.454 20.029 1.00 81.00 91 THR A C 1
ATOM 731 O O . THR A 1 91 ? -2.358 -9.305 20.583 1.00 81.00 91 THR A O 1
ATOM 734 N N . LYS A 1 92 ? -4.072 -8.773 19.235 1.00 76.25 92 LYS A N 1
ATOM 735 C CA . LYS A 1 92 ? -4.504 -10.160 18.999 1.00 76.25 92 LYS A CA 1
ATOM 736 C C . LYS A 1 92 ? -3.508 -10.949 18.149 1.00 76.25 92 LYS A C 1
ATOM 738 O O . LYS A 1 92 ? -3.288 -12.123 18.418 1.00 76.25 92 LYS A O 1
ATOM 743 N N . ASP A 1 93 ? -2.904 -10.319 17.147 1.00 69.31 93 ASP A N 1
ATOM 744 C CA . ASP A 1 93 ? -1.923 -10.977 16.277 1.00 69.31 93 ASP A CA 1
ATOM 745 C C . ASP A 1 93 ? -0.613 -11.271 17.026 1.00 69.31 93 ASP A C 1
ATOM 747 O O . ASP A 1 93 ? -0.043 -12.350 16.851 1.00 69.31 93 ASP A O 1
ATOM 751 N N . MET A 1 94 ? -0.196 -10.377 17.937 1.00 63.22 94 MET A N 1
ATOM 752 C CA . MET A 1 94 ? 0.911 -10.639 18.868 1.00 63.22 94 MET A CA 1
ATOM 753 C C . MET A 1 94 ? 0.624 -11.833 19.789 1.00 63.22 94 MET A C 1
ATOM 755 O O . MET A 1 94 ? 1.493 -12.689 19.948 1.00 63.22 94 MET A O 1
ATOM 759 N N . ASP A 1 95 ? -0.583 -11.920 20.354 1.00 63.28 95 ASP A N 1
ATOM 760 C CA . ASP A 1 95 ? -0.982 -13.038 21.224 1.00 63.28 95 ASP A CA 1
ATOM 761 C C . ASP A 1 95 ? -1.050 -14.376 20.464 1.00 63.28 95 ASP A C 1
ATOM 763 O O . ASP A 1 95 ? -0.781 -15.435 21.030 1.00 63.28 95 ASP A O 1
ATOM 767 N N . ASN A 1 96 ? -1.352 -14.331 19.163 1.00 64.81 96 ASN A N 1
ATOM 768 C CA . ASN A 1 96 ? -1.422 -15.503 18.289 1.00 64.81 96 ASN A CA 1
ATOM 769 C C . ASN A 1 96 ? -0.060 -15.925 17.703 1.00 64.81 96 ASN A C 1
ATOM 771 O O . ASN A 1 96 ? -0.004 -16.871 16.916 1.00 64.81 96 ASN A O 1
ATOM 775 N N . GLY A 1 97 ? 1.035 -15.236 18.048 1.00 58.28 97 GLY A N 1
ATOM 776 C CA . GLY A 1 97 ? 2.377 -15.533 17.535 1.00 58.28 97 GLY A CA 1
ATOM 777 C C . GLY A 1 97 ? 2.565 -15.240 16.041 1.00 58.28 97 GLY A C 1
ATOM 778 O O . GLY A 1 97 ? 3.564 -15.659 15.456 1.00 58.28 97 GLY A O 1
ATOM 779 N N . VAL A 1 98 ? 1.628 -14.523 15.412 1.00 59.06 98 VAL A N 1
ATOM 780 C CA . VAL A 1 98 ? 1.745 -14.070 14.024 1.00 59.06 98 VAL A CA 1
ATOM 781 C C . VAL A 1 98 ? 2.505 -12.748 14.040 1.00 59.06 98 VAL A C 1
ATOM 783 O O . VAL A 1 98 ? 1.988 -11.720 14.475 1.00 59.06 98 VAL A O 1
ATOM 786 N N . SER A 1 99 ? 3.757 -12.766 13.581 1.00 56.84 99 SER A N 1
ATOM 787 C CA . SER A 1 99 ? 4.582 -11.558 13.506 1.00 56.84 99 SER A CA 1
ATOM 788 C C . SER A 1 99 ? 4.073 -10.642 12.384 1.00 56.84 99 SER A C 1
ATOM 790 O O . SER A 1 99 ? 4.519 -10.713 11.242 1.00 56.84 99 SER A O 1
ATOM 792 N N . SER A 1 100 ? 3.091 -9.791 12.687 1.00 62.88 100 SER A N 1
ATOM 793 C CA . SER A 1 100 ? 2.643 -8.704 11.808 1.00 62.88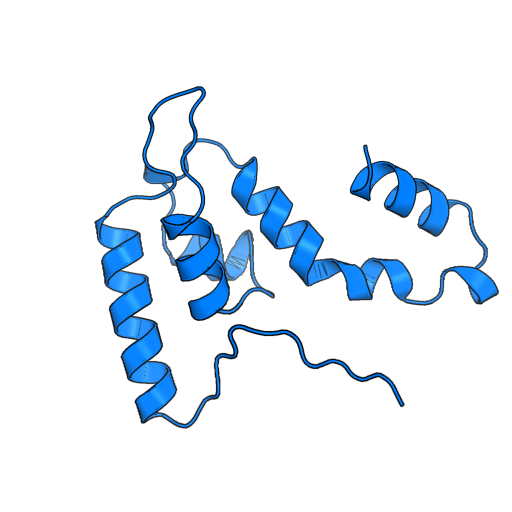 100 SER A CA 1
ATOM 794 C C . SER A 1 100 ? 3.704 -7.597 11.806 1.00 62.88 100 SER A C 1
ATOM 796 O O . SER A 1 100 ? 3.518 -6.580 12.465 1.00 62.88 100 SER A O 1
ATOM 798 N N . SER A 1 101 ? 4.823 -7.793 11.106 1.00 79.19 101 SER A N 1
ATOM 799 C CA . SER A 1 101 ? 5.959 -6.864 11.146 1.00 79.19 101 SER A CA 1
ATOM 800 C C . SER A 1 101 ? 5.596 -5.444 10.686 1.00 79.19 101 SER A C 1
ATOM 802 O O . SER A 1 101 ? 4.789 -5.227 9.774 1.00 79.19 101 SER A O 1
ATOM 804 N N . LEU A 1 102 ? 6.229 -4.459 11.327 1.00 85.25 102 LEU A N 1
ATOM 805 C CA . LEU A 1 102 ? 6.242 -3.067 10.883 1.00 85.25 102 LEU A CA 1
ATOM 806 C C . LEU A 1 102 ? 7.194 -2.866 9.698 1.00 85.25 102 LEU A C 1
ATOM 808 O O . LEU A 1 102 ? 6.882 -2.121 8.769 1.00 85.25 102 LEU A O 1
ATOM 812 N N . LEU A 1 103 ? 8.371 -3.483 9.772 1.00 88.81 103 LEU A N 1
ATOM 813 C CA . LEU A 1 103 ? 9.442 -3.321 8.798 1.00 88.81 103 LEU A CA 1
ATOM 814 C C . LEU A 1 103 ? 9.363 -4.429 7.753 1.00 88.81 103 LEU A C 1
ATOM 816 O O . LEU A 1 103 ? 8.911 -5.534 8.050 1.00 88.81 103 LEU A O 1
ATOM 820 N N . LEU A 1 104 ? 9.792 -4.106 6.538 1.00 88.31 104 LEU A N 1
ATOM 821 C CA . LEU A 1 104 ? 10.037 -5.116 5.518 1.00 88.31 104 LEU A CA 1
ATOM 822 C C . LEU A 1 104 ? 11.360 -5.805 5.834 1.00 88.31 104 LEU A C 1
ATOM 824 O O . LEU A 1 104 ? 12.294 -5.147 6.300 1.00 88.31 104 LEU A O 1
ATOM 828 N N . ASP A 1 105 ? 11.415 -7.106 5.582 1.00 84.75 105 ASP A N 1
ATOM 829 C CA . ASP A 1 105 ? 12.661 -7.849 5.668 1.00 84.75 105 ASP A CA 1
ATOM 830 C C . ASP A 1 105 ? 13.574 -7.401 4.520 1.00 84.75 105 ASP A C 1
ATOM 832 O O . ASP A 1 105 ? 13.154 -7.301 3.365 1.00 84.75 105 ASP A O 1
ATOM 836 N N . ASP A 1 106 ? 14.814 -7.061 4.859 1.00 78.44 106 ASP A N 1
ATOM 837 C CA . ASP A 1 106 ? 15.849 -6.784 3.871 1.00 78.44 106 ASP A CA 1
ATOM 838 C C . ASP A 1 106 ? 16.442 -8.126 3.434 1.00 78.44 106 ASP A C 1
ATOM 840 O O . ASP A 1 106 ? 17.417 -8.606 4.011 1.00 78.44 106 ASP A O 1
ATOM 844 N N . ASP A 1 107 ? 15.822 -8.759 2.434 1.00 70.50 107 ASP A N 1
ATOM 845 C CA . ASP A 1 107 ? 16.277 -10.021 1.825 1.00 70.50 107 ASP A CA 1
ATOM 846 C C . ASP A 1 107 ? 17.534 -9.836 0.941 1.00 70.50 107 ASP A C 1
ATOM 848 O O . ASP A 1 107 ? 17.742 -10.535 -0.056 1.00 70.50 107 ASP A O 1
ATOM 852 N N . SER A 1 108 ? 18.400 -8.888 1.300 1.00 63.38 108 SER A N 1
ATOM 853 C CA . SER A 1 108 ? 19.715 -8.709 0.694 1.00 63.38 108 SER A CA 1
ATOM 854 C C . SER A 1 108 ? 20.591 -9.926 1.019 1.00 63.38 108 SER A C 1
ATOM 856 O O . SER A 1 108 ? 21.078 -10.084 2.140 1.00 63.38 108 SER A O 1
ATOM 858 N N . ARG A 1 109 ? 20.752 -10.816 0.035 1.00 57.03 109 ARG A N 1
ATOM 859 C CA . ARG A 1 109 ? 21.684 -11.955 0.083 1.00 57.03 109 ARG A CA 1
ATOM 860 C C . ARG A 1 109 ? 23.135 -11.537 -0.115 1.00 57.03 109 ARG A C 1
ATOM 862 O O . ARG A 1 109 ? 23.384 -10.643 -0.953 1.00 57.03 109 ARG A O 1
#

InterPro domains:
  IPR002710 Dilute domain [PF01843] (3-71)
  IPR002710 Dilute domain [PS51126] (1-92)
  IPR002710 Dilute domain [SM01132] (1-74)
  IPR052072 Vascular development regulator domain-containing protein [PTHR16027] (1-108)

Organism: Tanacetum cinerariifolium (NCBI:txid118510)

Foldseek 3Di:
DVLVVLVVVLVPDDCVPNPCVNVVCLQVVLLVQLVPDPPQQPDDPCCSCPPRHVPAFLLQVLCSQVVDQPPPPRDRSYHPVSNVVSVVVVVVCVVVVNCSDNDDDPPPD

pLDDT: mea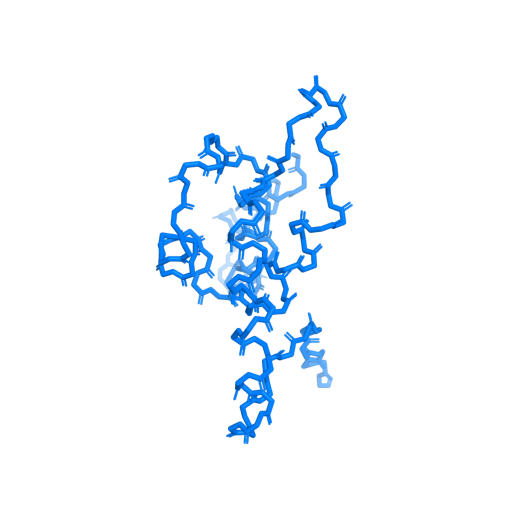n 84.83, std 12.18, range [54.47, 96.75]

Secondary structure (DSSP, 8-state):
-HHHHHHHHHHHS-HHHHTTHHHHTHHHHHHHHHHH-S-GGG--HHIIIIII-TTS-HHHHHHHHHH---TTT---SS-HHHHHHHHHHHHHHHHTT----SSPP----

Sequence (109 aa):
AGLAELEEWCYNATEEYAGTAWDELKHIRQAVGFLVTHQKPDKTLKELTQELCPVLSIQQLYRISTMYMDDKYGTHTVSSELISNMRVMMTKDMDNGVSSSLLLDDDSR

Radius of gyration: 16.02 Å; chains: 1; bounding 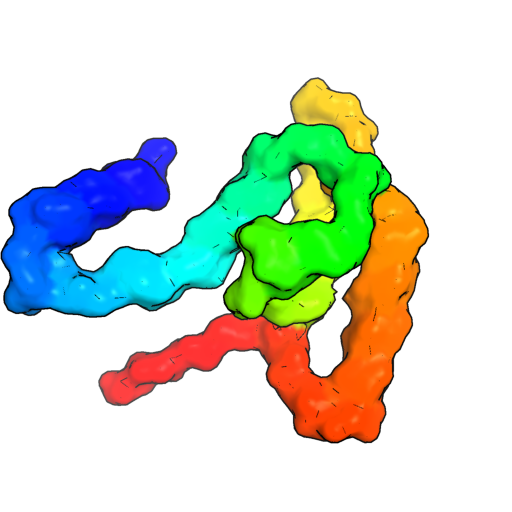box: 38×36×42 Å